Protein AF-A0A2D7VXN7-F1 (afdb_monomer)

Solvent-accessible surface area (backbone atoms only — not comparable to full-atom values): 6704 Å² total; per-residue (Å²): 134,88,80,76,79,76,83,78,73,83,82,82,77,84,77,63,46,67,59,42,15,57,41,22,28,75,64,52,50,67,58,58,49,12,57,76,71,72,46,56,47,70,56,46,59,59,46,50,72,39,67,70,44,34,52,27,32,56,49,12,38,52,53,28,50,52,50,50,52,52,51,46,53,54,21,75,74,72,76,67,53,73,71,48,52,55,50,34,36,76,71,66,69,49,78,87,84,85,85,82,88,80,85,80,81,82,78,90,127

Secondary structure (DSSP, 8-state):
---PPP-PPPP-PPP-HHHHHHHHHTT--HHHHHHHTTS-HHHHHHHTTSHHHHHHHHHHHHHHHHHHHHHHHHHHHHT--HHHHHHHHHHH---PPPP----------

Radius of gyration: 24.34 Å; Cα contacts (8 Å, |Δi|>4): 79; chains: 1; bounding box: 52×49×86 Å

Sequence (109 aa):
MDKKPAKKGRPIKKIDVEQVRALARLGCTYDEIADVLGMARSTFGNKLKQKEVREAYERGLSEGDVSIRRAQYDAAVNGKTAMLIWLGKNRLNQTDRVETKTENEITDT

pLDDT: mean 88.19, std 11.33, range [57.19, 98.62]

Mean predicted aligned error: 8.63 Å

Foldseek 3Di:
DDDDDDDDDDDLDDFDLLLLLQCLLVVDDLCRSCVVRVHHSVSSVVVCVDPSNVCSNVNSLVNNLVVLVVVCVVCVVVPDHDVSVVCCCPSVVDDDDDDDDDDDDPPDD

Nearest PDB structures (foldseek):
  2ao9-assembly1_I  TM=3.177E-01  e=4.886E-02  Bacillus cereus ATCC 14579
  1je8-assembly2_E  TM=6.027E-01  e=1.468E+00  Escherichia coli
  6jqs-assembly1_A  TM=5.343E-01  e=4.076E+00  Paenisporosarcina sp. TG-14
  6ide-assembly1_A  TM=4.842E-01  e=2.900E+00  Vibrio cholerae

Structure (mmCIF, N/CA/C/O backbone):
data_AF-A0A2D7VXN7-F1
#
_entry.id   AF-A0A2D7VXN7-F1
#
loop_
_atom_site.group_PDB
_atom_site.id
_atom_site.type_symbol
_atom_site.label_atom_id
_atom_site.label_alt_id
_atom_site.label_comp_id
_atom_site.label_asym_id
_atom_site.label_entity_id
_atom_site.label_seq_id
_atom_site.pdbx_PDB_ins_code
_atom_site.Cartn_x
_atom_site.Cartn_y
_atom_site.Cartn_z
_atom_site.occupancy
_atom_site.B_iso_or_equiv
_atom_site.auth_seq_id
_atom_site.auth_comp_id
_atom_site.auth_asym_id
_atom_site.auth_atom_id
_atom_site.pdbx_PDB_model_num
ATOM 1 N N . MET A 1 1 ? -32.069 8.885 42.867 1.00 57.19 1 MET A N 1
ATOM 2 C CA . MET A 1 1 ? -32.179 8.606 41.419 1.00 57.19 1 MET A CA 1
ATOM 3 C C . MET A 1 1 ? -31.055 7.659 41.041 1.00 57.19 1 MET A C 1
ATOM 5 O O . MET A 1 1 ? -29.918 8.100 40.908 1.00 57.19 1 MET A O 1
ATOM 9 N N . ASP A 1 2 ? -31.354 6.370 40.927 1.00 64.50 2 ASP A N 1
ATOM 10 C CA . ASP A 1 2 ? -30.370 5.358 40.542 1.00 64.50 2 ASP A CA 1
ATOM 11 C C . ASP A 1 2 ? -30.046 5.477 39.049 1.00 64.50 2 ASP A C 1
ATOM 13 O O . ASP A 1 2 ? -30.906 5.303 38.181 1.00 64.50 2 ASP A O 1
ATOM 17 N N . LYS A 1 3 ? -28.796 5.828 38.727 1.00 63.44 3 LYS A N 1
ATOM 18 C CA . LYS A 1 3 ? -28.317 5.887 37.342 1.00 63.44 3 LYS A CA 1
ATOM 19 C C . LYS A 1 3 ? -28.180 4.466 36.797 1.00 63.44 3 LYS A C 1
ATOM 21 O O . LYS A 1 3 ? -27.299 3.714 37.203 1.00 63.44 3 LYS A O 1
ATOM 26 N N . LYS A 1 4 ? -29.035 4.122 35.834 1.00 63.50 4 LYS A N 1
ATOM 27 C CA . LYS A 1 4 ? -28.965 2.870 35.069 1.00 63.50 4 LYS A CA 1
ATOM 28 C C . LYS A 1 4 ? -27.602 2.775 34.354 1.00 63.50 4 LYS A C 1
ATOM 30 O O . LYS A 1 4 ? -27.220 3.741 33.688 1.00 63.50 4 LYS A O 1
ATOM 35 N N . PRO A 1 5 ? -26.860 1.658 34.465 1.00 61.34 5 PRO A N 1
ATOM 36 C CA . PRO A 1 5 ? -25.537 1.549 33.862 1.00 61.34 5 PRO A CA 1
ATOM 37 C C . PRO A 1 5 ? -25.636 1.621 32.334 1.00 61.34 5 PRO A C 1
ATOM 39 O O . PRO A 1 5 ? -26.504 0.995 31.719 1.00 61.34 5 PRO A O 1
ATOM 42 N N . ALA A 1 6 ? -24.751 2.406 31.717 1.00 70.94 6 ALA A N 1
ATOM 43 C CA . ALA A 1 6 ? -24.696 2.562 30.269 1.00 70.94 6 ALA A CA 1
ATOM 44 C C . ALA A 1 6 ? -24.441 1.206 29.585 1.00 70.94 6 ALA A C 1
ATOM 46 O O . ALA A 1 6 ? -23.579 0.436 30.017 1.00 70.94 6 ALA A O 1
ATOM 47 N N . LYS A 1 7 ? -25.174 0.915 28.499 1.00 67.38 7 LYS A N 1
ATOM 48 C CA . LYS A 1 7 ? -24.939 -0.273 27.661 1.00 67.38 7 LYS A CA 1
ATOM 49 C C . LYS A 1 7 ? -23.489 -0.254 27.166 1.00 67.38 7 LYS A C 1
ATOM 51 O O . LYS A 1 7 ? -23.114 0.607 26.374 1.00 67.38 7 LYS A O 1
ATOM 56 N N . LYS A 1 8 ? -22.679 -1.207 27.633 1.00 65.88 8 LYS A N 1
ATOM 57 C CA . LYS A 1 8 ? -21.293 -1.399 27.189 1.00 65.88 8 LYS A CA 1
ATOM 58 C C . LYS A 1 8 ? -21.304 -1.703 25.682 1.00 65.88 8 LYS A C 1
ATOM 60 O O . LYS A 1 8 ? -22.048 -2.579 25.244 1.00 65.88 8 LYS A O 1
ATOM 65 N N . GLY A 1 9 ? -20.538 -0.945 24.894 1.00 68.75 9 GLY A N 1
ATOM 66 C CA . GLY A 1 9 ? -20.465 -1.108 23.437 1.00 68.75 9 GLY A CA 1
ATOM 67 C C . GLY A 1 9 ? -19.959 -2.492 23.006 1.00 68.75 9 GLY A C 1
ATOM 68 O O . GLY A 1 9 ? -19.430 -3.253 23.820 1.00 68.75 9 GLY A O 1
ATOM 69 N N . ARG A 1 10 ? -20.114 -2.818 21.712 1.00 68.50 10 ARG A N 1
ATOM 70 C CA . ARG A 1 10 ? -19.632 -4.083 21.126 1.00 68.50 10 ARG A CA 1
ATOM 71 C C . ARG A 1 10 ? -18.134 -4.269 21.430 1.00 68.50 10 ARG A C 1
ATOM 73 O O . ARG A 1 10 ? -17.379 -3.314 21.242 1.00 68.50 10 ARG A O 1
ATOM 80 N N . PRO A 1 11 ? -17.688 -5.465 21.857 1.00 69.25 11 PRO A N 1
ATOM 81 C CA . PRO A 1 11 ? -16.279 -5.723 22.132 1.00 69.25 11 PRO A CA 1
ATOM 82 C C . PRO A 1 11 ? -15.390 -5.366 20.937 1.00 69.25 11 PRO A C 1
ATOM 84 O O . PRO A 1 11 ? -15.691 -5.719 19.794 1.00 69.25 11 PRO A O 1
ATOM 87 N N . ILE A 1 12 ? -14.285 -4.670 21.205 1.00 71.00 12 ILE A N 1
ATOM 88 C CA . ILE A 1 12 ? -13.297 -4.312 20.187 1.00 71.00 12 ILE A CA 1
ATOM 89 C C . ILE A 1 12 ? -12.588 -5.599 19.746 1.00 71.00 12 ILE A C 1
ATOM 91 O O . ILE A 1 12 ? -11.834 -6.187 20.518 1.00 71.00 12 ILE A O 1
ATOM 95 N N . LYS A 1 13 ? -12.803 -6.031 18.496 1.00 76.44 13 LYS A N 1
ATOM 96 C CA . LYS A 1 13 ? -12.096 -7.185 17.915 1.00 76.44 13 LYS A CA 1
ATOM 97 C C . LYS A 1 13 ? -10.591 -6.882 17.863 1.00 76.44 13 LYS A C 1
ATOM 99 O O . LYS A 1 13 ? -10.195 -5.793 17.422 1.00 76.44 13 LYS A O 1
ATOM 104 N N . LYS A 1 14 ? -9.759 -7.815 18.337 1.00 84.62 14 LYS A N 1
ATOM 105 C CA . LYS A 1 14 ? -8.303 -7.756 18.143 1.00 84.62 14 LYS A CA 1
ATOM 106 C C . LYS A 1 14 ? -8.019 -7.965 16.654 1.00 84.62 14 LYS A C 1
ATOM 108 O O . LYS A 1 14 ? -8.662 -8.804 16.028 1.00 84.62 14 LYS A O 1
ATOM 113 N N . ILE A 1 15 ? -7.138 -7.147 16.090 1.00 92.56 15 ILE A N 1
ATOM 114 C CA . ILE A 1 15 ? -6.743 -7.236 14.683 1.00 92.56 15 ILE A CA 1
ATOM 115 C C . ILE A 1 15 ? -5.457 -8.053 14.584 1.00 92.56 15 ILE A C 1
ATOM 117 O O . ILE A 1 15 ? -4.590 -7.932 15.449 1.00 92.56 15 ILE A O 1
ATOM 121 N N . ASP A 1 16 ? -5.365 -8.903 13.566 1.00 94.75 16 ASP A N 1
ATOM 122 C CA . ASP A 1 16 ? -4.140 -9.632 13.260 1.00 94.75 16 ASP A CA 1
ATOM 123 C C . ASP A 1 16 ? -3.201 -8.721 12.461 1.00 94.75 16 ASP A C 1
ATOM 125 O O . ASP A 1 16 ? -3.440 -8.402 11.296 1.00 94.75 16 ASP A O 1
ATOM 129 N N . VAL A 1 17 ? -2.152 -8.257 13.133 1.00 97.06 17 VAL A N 1
ATOM 130 C CA . VAL A 1 17 ? -1.179 -7.299 12.601 1.00 97.06 17 VAL A CA 1
ATOM 131 C C . VAL A 1 17 ? -0.301 -7.934 11.515 1.00 97.06 17 VAL A C 1
ATOM 133 O O . VAL A 1 17 ? 0.021 -7.277 10.525 1.00 97.06 17 VAL A O 1
ATOM 136 N N . GLU A 1 18 ? 0.032 -9.220 11.640 1.00 97.62 18 GLU A N 1
ATOM 137 C CA . GLU A 1 18 ? 0.828 -9.917 10.624 1.00 97.62 18 GLU A CA 1
ATOM 138 C C . GLU A 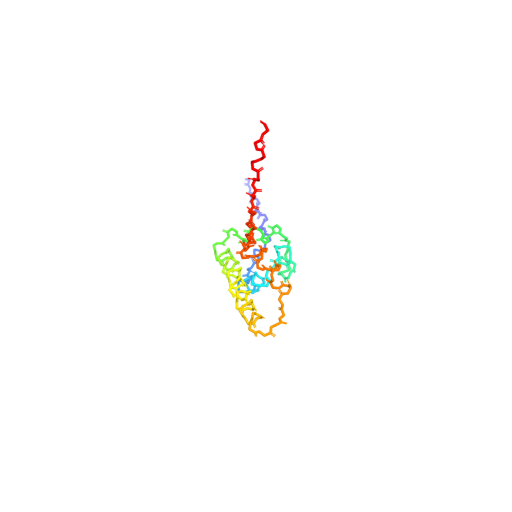1 18 ? -0.001 -10.180 9.368 1.00 97.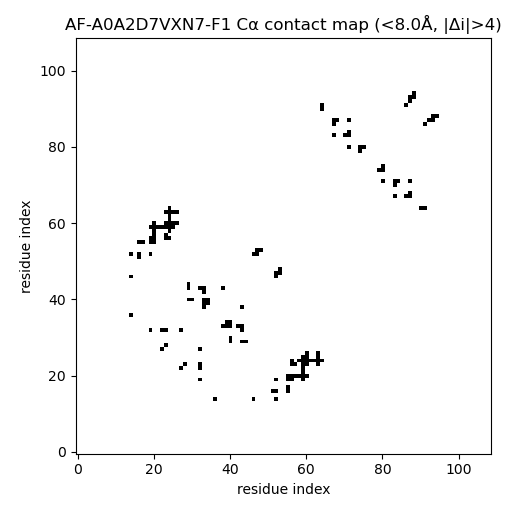62 18 GLU A C 1
ATOM 140 O O . GLU A 1 18 ? 0.502 -10.025 8.253 1.00 97.62 18 GLU A O 1
ATOM 145 N N . GLN A 1 19 ? -1.296 -10.472 9.521 1.00 97.69 19 GLN A N 1
ATOM 146 C CA . GLN A 1 19 ? -2.200 -10.575 8.378 1.00 97.69 19 GLN A CA 1
ATOM 147 C C . GLN A 1 19 ? -2.331 -9.235 7.636 1.00 97.69 19 GLN A C 1
ATOM 149 O O . GLN A 1 19 ? -2.283 -9.213 6.406 1.00 97.69 19 GLN A O 1
ATOM 154 N N . VAL A 1 20 ? -2.414 -8.109 8.358 1.00 98.31 20 VAL A N 1
ATOM 155 C CA . VAL A 1 20 ? -2.406 -6.763 7.749 1.00 98.31 20 VAL A CA 1
ATOM 156 C C . VAL A 1 20 ? -1.134 -6.536 6.934 1.00 98.31 20 VAL A C 1
ATOM 158 O O . VAL A 1 20 ? -1.217 -6.124 5.777 1.00 98.31 20 VAL A O 1
ATOM 161 N N . ARG A 1 21 ? 0.040 -6.839 7.500 1.00 98.62 21 ARG A N 1
ATOM 162 C CA . ARG A 1 21 ? 1.327 -6.703 6.803 1.00 98.62 21 ARG A CA 1
ATOM 163 C C . ARG A 1 21 ? 1.400 -7.575 5.553 1.00 98.62 21 ARG A C 1
ATOM 165 O O . ARG A 1 21 ? 1.828 -7.101 4.501 1.00 98.62 21 ARG A O 1
ATOM 172 N N . ALA A 1 22 ? 0.968 -8.832 5.648 1.00 98.50 22 ALA A N 1
ATOM 173 C CA . ALA A 1 22 ? 0.974 -9.767 4.528 1.00 98.50 22 ALA A CA 1
ATOM 174 C C . ALA A 1 22 ? 0.094 -9.283 3.365 1.00 98.50 22 ALA A C 1
ATOM 176 O O . ALA A 1 22 ? 0.521 -9.355 2.214 1.00 98.50 22 ALA A O 1
ATOM 177 N N . LEU A 1 23 ? -1.094 -8.749 3.659 1.00 98.44 23 LEU A N 1
ATOM 178 C CA . LEU A 1 23 ? -2.003 -8.199 2.649 1.00 98.44 23 LEU A CA 1
ATOM 179 C C . LEU A 1 23 ? -1.480 -6.879 2.064 1.00 98.44 23 LEU A C 1
ATOM 181 O O . LEU A 1 23 ? -1.499 -6.690 0.849 1.00 98.44 23 LEU A O 1
ATOM 185 N N . ALA A 1 24 ? -0.925 -5.997 2.897 1.00 98.31 24 ALA A N 1
ATOM 186 C CA . ALA A 1 24 ? -0.292 -4.763 2.433 1.00 98.31 24 ALA A CA 1
ATOM 187 C C . ALA A 1 24 ? 0.892 -5.045 1.493 1.00 98.31 24 ALA A C 1
ATOM 189 O O . ALA A 1 24 ? 1.057 -4.379 0.472 1.00 98.31 24 ALA A O 1
ATOM 190 N N . ARG A 1 25 ? 1.676 -6.096 1.767 1.00 98.31 25 ARG A N 1
ATOM 191 C CA . ARG A 1 25 ? 2.758 -6.555 0.881 1.00 98.31 25 ARG A CA 1
ATOM 192 C C . ARG A 1 25 ? 2.270 -6.902 -0.521 1.00 98.31 25 ARG A C 1
ATOM 194 O O . ARG A 1 25 ? 2.956 -6.593 -1.495 1.00 98.31 25 ARG A O 1
ATOM 201 N N . LEU A 1 26 ? 1.078 -7.483 -0.632 1.00 97.00 26 LEU A N 1
ATOM 202 C CA . LEU A 1 26 ? 0.445 -7.792 -1.917 1.00 97.00 26 LEU A CA 1
ATOM 203 C C . LEU A 1 26 ? -0.069 -6.543 -2.650 1.00 97.00 26 LEU A C 1
ATOM 205 O O . LEU A 1 26 ? -0.406 -6.629 -3.825 1.00 97.00 26 LEU A O 1
ATOM 209 N N . GLY A 1 27 ? -0.080 -5.379 -1.995 1.00 95.94 27 GLY A N 1
ATOM 210 C CA . GLY A 1 27 ? -0.649 -4.150 -2.540 1.00 95.94 27 GLY A CA 1
ATOM 211 C C . GLY A 1 27 ? -2.170 -4.086 -2.425 1.00 95.94 27 GLY A C 1
ATOM 212 O O . GLY A 1 27 ? -2.781 -3.313 -3.157 1.00 95.94 27 GLY A O 1
ATOM 213 N N . CYS A 1 28 ? -2.777 -4.880 -1.534 1.00 97.88 28 CYS A N 1
ATOM 214 C CA . CYS A 1 28 ? -4.212 -4.811 -1.283 1.00 97.88 28 CYS A CA 1
ATOM 215 C C . CYS A 1 28 ? -4.613 -3.431 -0.745 1.00 97.88 28 CYS A C 1
ATOM 217 O O . CYS A 1 28 ? -3.948 -2.844 0.113 1.00 97.88 28 CYS A O 1
ATOM 219 N N . THR A 1 29 ? -5.746 -2.945 -1.227 1.00 96.19 29 THR A N 1
ATOM 220 C CA . THR A 1 29 ? -6.418 -1.735 -0.765 1.00 96.19 29 THR A CA 1
ATOM 221 C C . THR A 1 29 ? -6.997 -1.917 0.638 1.00 96.19 29 THR A C 1
ATOM 223 O O . THR A 1 29 ? -7.159 -3.027 1.147 1.00 96.19 29 THR A O 1
ATOM 226 N N . TYR A 1 30 ? -7.367 -0.809 1.281 1.00 96.75 30 TYR A N 1
ATOM 227 C CA . TYR A 1 30 ? -8.041 -0.853 2.583 1.00 96.75 30 TYR A CA 1
ATOM 228 C C . TYR A 1 30 ? -9.367 -1.612 2.555 1.00 96.75 30 TYR A C 1
ATOM 230 O O . TYR A 1 30 ? -9.730 -2.208 3.566 1.00 96.75 30 TYR A O 1
ATOM 238 N N . ASP A 1 31 ? -10.076 -1.570 1.429 1.00 97.44 31 ASP A N 1
ATOM 239 C CA . ASP A 1 31 ? -11.336 -2.281 1.237 1.00 97.44 31 ASP A CA 1
ATOM 240 C C . ASP A 1 31 ? -11.095 -3.793 1.201 1.00 97.44 31 ASP A C 1
ATOM 242 O O . ASP A 1 31 ? -11.640 -4.518 2.029 1.00 97.44 31 ASP A O 1
ATOM 246 N N . GLU A 1 32 ? -10.152 -4.251 0.375 1.00 98.06 32 GLU A N 1
ATOM 247 C CA . GLU A 1 32 ? -9.769 -5.667 0.304 1.00 98.06 32 GLU A CA 1
ATOM 248 C C . GLU A 1 32 ? -9.236 -6.193 1.643 1.0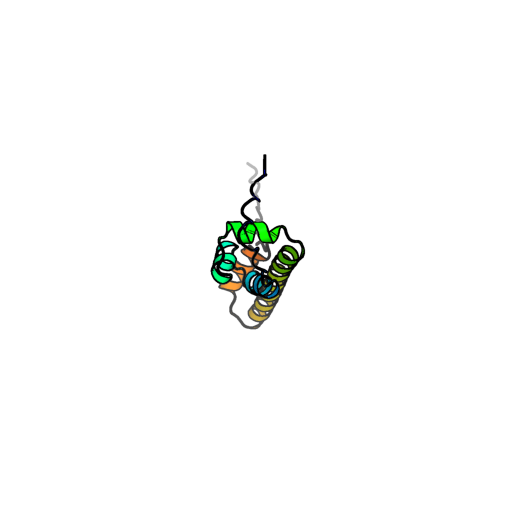0 98.06 32 GLU A C 1
ATOM 250 O O . GLU A 1 32 ? -9.593 -7.289 2.075 1.00 98.06 32 GLU A O 1
ATOM 255 N N . ILE A 1 33 ? -8.408 -5.409 2.344 1.00 97.81 33 ILE A N 1
ATOM 256 C CA . ILE A 1 33 ? -7.906 -5.797 3.668 1.00 97.81 33 ILE A CA 1
ATOM 257 C C . ILE A 1 33 ? -9.063 -5.924 4.666 1.00 97.81 33 ILE A C 1
ATOM 259 O O . ILE A 1 33 ? -9.112 -6.884 5.435 1.00 97.81 33 ILE A O 1
ATOM 263 N N . ALA A 1 34 ? -9.998 -4.975 4.673 1.00 95.94 34 ALA A N 1
ATOM 264 C CA . ALA A 1 34 ? -11.136 -5.005 5.583 1.00 95.94 34 ALA A CA 1
ATOM 265 C C . ALA A 1 34 ? -12.049 -6.214 5.317 1.00 95.94 34 ALA A C 1
ATOM 267 O O . ALA A 1 34 ? -12.434 -6.898 6.273 1.00 95.94 34 ALA A O 1
ATO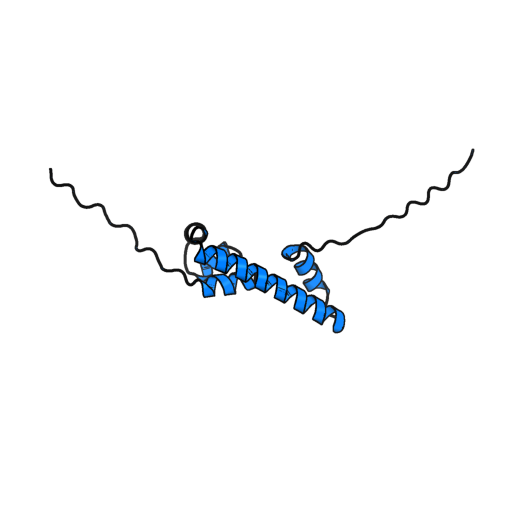M 268 N N . ASP A 1 35 ? -12.311 -6.516 4.044 1.00 97.00 35 ASP A N 1
ATOM 269 C CA . ASP A 1 35 ? -13.104 -7.670 3.616 1.00 97.00 35 ASP A CA 1
ATOM 270 C C . ASP A 1 35 ? -12.455 -8.987 4.057 1.00 97.00 35 ASP A C 1
ATOM 272 O O . ASP A 1 35 ? -13.113 -9.817 4.691 1.00 97.00 35 ASP A O 1
ATOM 276 N N . VAL A 1 36 ? -11.143 -9.149 3.839 1.00 96.88 36 VAL A N 1
ATOM 277 C CA . VAL A 1 36 ? -10.396 -10.344 4.277 1.00 96.88 36 VAL A CA 1
ATOM 27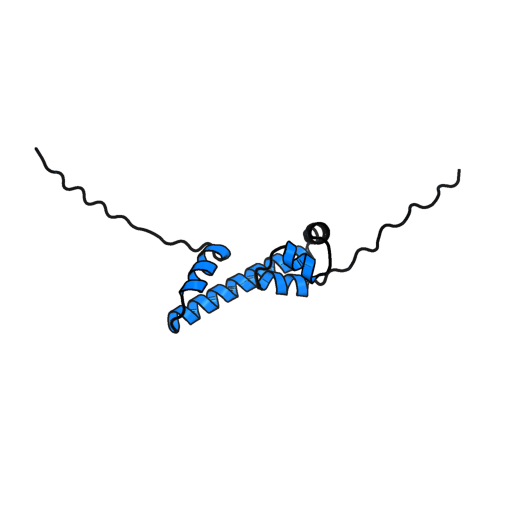8 C C . VAL A 1 36 ? -10.407 -10.495 5.803 1.00 96.88 36 VAL A C 1
ATOM 280 O O . VAL A 1 36 ? -10.520 -11.607 6.320 1.00 96.88 36 VAL A O 1
ATOM 283 N N . LEU A 1 37 ? -10.331 -9.391 6.552 1.00 94.19 37 LEU A N 1
ATOM 284 C CA . LEU A 1 37 ? -10.377 -9.404 8.020 1.00 94.19 37 LEU A CA 1
ATOM 285 C C . LEU A 1 37 ? -11.807 -9.533 8.592 1.00 94.19 37 LEU A C 1
ATOM 287 O O . LEU A 1 37 ? -11.994 -9.612 9.821 1.00 94.19 37 LEU A O 1
ATOM 291 N N . GLY A 1 38 ? -12.822 -9.553 7.723 1.00 93.50 38 GLY A N 1
ATOM 292 C CA . GLY A 1 38 ? -14.231 -9.659 8.085 1.00 93.50 38 GLY A CA 1
ATOM 293 C C . GLY A 1 38 ? -14.708 -8.472 8.921 1.00 93.50 38 GLY A C 1
ATOM 294 O O . GLY A 1 38 ? -15.348 -8.657 9.964 1.00 93.50 38 GLY A O 1
ATOM 295 N N . MET A 1 39 ? -14.338 -7.253 8.526 1.00 93.38 39 MET A N 1
ATOM 296 C CA . MET A 1 39 ? -14.774 -6.019 9.177 1.00 93.38 39 MET A CA 1
ATOM 297 C C . MET A 1 39 ? -15.096 -4.932 8.155 1.00 93.38 39 MET A C 1
ATOM 299 O O . MET A 1 39 ? -14.589 -4.933 7.047 1.00 93.38 39 MET A O 1
ATOM 303 N N . ALA A 1 40 ? -15.915 -3.955 8.543 1.00 94.19 40 ALA A N 1
ATOM 304 C CA . ALA A 1 40 ? -16.180 -2.816 7.672 1.00 94.19 40 ALA A CA 1
ATOM 305 C C . ALA A 1 40 ? -14.906 -1.981 7.452 1.00 94.19 40 ALA A C 1
ATOM 307 O O . ALA A 1 40 ? -14.137 -1.760 8.395 1.00 94.19 40 ALA A O 1
ATOM 308 N N . ARG A 1 41 ? -14.751 -1.407 6.254 1.00 95.69 41 ARG A N 1
ATOM 309 C CA . ARG A 1 41 ? -13.663 -0.478 5.899 1.00 95.69 41 ARG A CA 1
ATOM 310 C C . ARG A 1 41 ? -13.440 0.625 6.937 1.00 95.69 41 ARG A C 1
ATOM 312 O O . ARG A 1 41 ? -12.310 0.918 7.316 1.00 95.69 41 ARG A O 1
ATOM 319 N N . SER A 1 42 ? -14.519 1.211 7.461 1.00 95.44 42 SER A N 1
ATOM 320 C CA . SER A 1 42 ? -14.455 2.246 8.506 1.00 95.44 42 SER A CA 1
ATOM 321 C C . SER A 1 42 ? -13.860 1.731 9.821 1.00 95.44 42 SER A C 1
ATOM 323 O O . SER A 1 42 ? -13.177 2.467 10.533 1.00 95.44 42 SER A O 1
ATOM 325 N N . THR A 1 43 ? -14.074 0.453 10.141 1.00 94.06 43 THR A N 1
ATOM 326 C CA . THR A 1 43 ? -13.474 -0.195 11.311 1.00 94.06 43 THR A CA 1
ATOM 327 C C . THR A 1 43 ? -11.979 -0.383 11.098 1.00 94.06 43 THR A C 1
ATOM 329 O O . THR A 1 43 ? -11.205 -0.011 11.979 1.00 94.06 43 THR A O 1
ATOM 332 N N . PHE A 1 44 ? -11.562 -0.870 9.926 1.00 96.00 44 PHE A N 1
ATOM 333 C CA . PHE A 1 44 ? -10.144 -0.989 9.587 1.00 96.00 44 PHE A CA 1
ATOM 334 C C . PHE A 1 44 ? -9.437 0.379 9.575 1.00 96.00 44 PHE A C 1
ATOM 336 O O . PHE A 1 44 ? -8.399 0.543 10.213 1.00 96.00 44 PHE A O 1
ATOM 343 N N . GLY A 1 45 ? -10.056 1.407 8.988 1.00 95.81 45 GLY A N 1
ATOM 344 C CA . GLY A 1 45 ? -9.542 2.782 9.021 1.00 95.81 45 GLY A CA 1
ATOM 345 C C . GLY A 1 45 ? -9.363 3.336 10.441 1.00 95.81 45 GLY A C 1
ATOM 346 O O . GLY A 1 45 ? -8.389 4.027 10.728 1.00 95.81 45 GLY A O 1
ATOM 347 N N . ASN A 1 46 ? -10.252 2.988 11.377 1.00 94.75 46 ASN A N 1
ATOM 348 C CA . ASN A 1 46 ? -10.057 3.329 12.789 1.00 94.75 46 ASN A CA 1
ATOM 349 C C . ASN A 1 46 ? -8.918 2.532 13.440 1.00 94.75 46 ASN A C 1
ATOM 351 O O . ASN A 1 46 ? -8.215 3.075 14.292 1.00 94.75 46 ASN A O 1
ATOM 355 N N . LYS A 1 47 ? -8.708 1.272 13.044 1.00 94.62 47 LYS A N 1
ATOM 356 C CA . LYS A 1 47 ? -7.589 0.446 13.522 1.00 94.62 47 LYS A CA 1
ATOM 357 C C . LYS A 1 47 ? -6.237 0.956 13.041 1.00 94.62 47 LYS A C 1
ATOM 359 O O . LYS A 1 47 ? -5.300 0.920 13.826 1.00 94.62 47 LYS A O 1
ATOM 364 N N . LEU A 1 48 ? -6.149 1.527 11.842 1.00 95.69 48 LEU A N 1
ATOM 365 C CA . LEU A 1 48 ? -4.930 2.171 11.331 1.00 95.69 48 LEU A CA 1
ATOM 366 C C . LEU A 1 48 ? -4.450 3.364 12.178 1.00 95.69 48 LEU A C 1
ATOM 368 O O . LEU A 1 48 ? -3.312 3.794 12.039 1.00 95.69 48 LEU A O 1
ATOM 372 N N . LYS A 1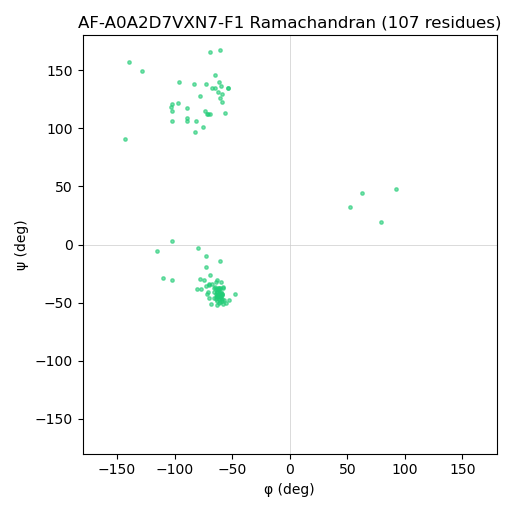 49 ? -5.267 3.898 13.095 1.00 95.62 49 LYS A N 1
ATOM 373 C CA . LYS A 1 49 ? -4.809 4.902 14.075 1.00 95.62 49 LYS A CA 1
ATOM 374 C C . LYS A 1 49 ? -3.914 4.290 15.160 1.00 95.62 49 LYS A C 1
ATOM 376 O O . LYS A 1 49 ? -3.197 5.011 15.847 1.00 95.62 49 LYS A O 1
ATOM 381 N N . GLN A 1 50 ? -3.969 2.971 15.339 1.00 95.69 50 GLN A N 1
ATOM 382 C CA . GLN A 1 50 ? -3.118 2.238 16.268 1.00 95.69 50 GLN A CA 1
ATOM 383 C C . GLN A 1 50 ? -1.732 2.079 15.645 1.00 95.69 50 GLN A C 1
ATOM 385 O O . GLN A 1 50 ? -1.605 1.600 14.518 1.00 95.69 50 GLN A O 1
ATOM 390 N N . LYS A 1 51 ? -0.694 2.476 16.391 1.00 97.19 51 LYS A N 1
ATOM 391 C CA . LYS A 1 51 ? 0.695 2.508 15.912 1.00 97.19 51 LYS A CA 1
ATOM 392 C C . LYS A 1 51 ? 1.137 1.164 15.325 1.00 97.19 51 LYS A C 1
ATOM 394 O O . LYS A 1 51 ? 1.626 1.143 14.206 1.00 97.19 51 LYS A O 1
ATOM 399 N N . GLU A 1 52 ? 0.877 0.068 16.032 1.00 97.19 52 GLU A N 1
ATOM 400 C CA . GLU A 1 52 ? 1.250 -1.289 15.608 1.00 97.19 52 GLU A CA 1
ATOM 401 C C . GLU A 1 52 ? 0.628 -1.699 14.261 1.00 97.19 52 GLU A C 1
ATOM 403 O O . GLU A 1 52 ? 1.304 -2.264 13.407 1.00 97.19 52 GLU A O 1
ATOM 408 N N . VAL A 1 53 ? -0.644 -1.357 14.032 1.00 97.19 53 VAL A N 1
ATOM 409 C CA . VAL A 1 53 ? -1.364 -1.693 12.795 1.00 97.19 53 VAL A CA 1
ATOM 410 C C . VAL A 1 53 ? -0.840 -0.855 11.635 1.00 97.19 53 VAL A C 1
ATOM 412 O O . VAL A 1 53 ? -0.633 -1.369 10.537 1.00 97.19 53 VAL A O 1
ATOM 415 N N . ARG A 1 54 ? -0.614 0.439 11.884 1.00 97.88 54 ARG A N 1
ATOM 416 C CA . ARG A 1 54 ? -0.069 1.364 10.891 1.00 97.88 54 ARG A CA 1
ATOM 417 C C . ARG A 1 54 ? 1.336 0.958 10.461 1.00 97.88 54 ARG A C 1
ATOM 419 O O . ARG A 1 54 ? 1.591 0.857 9.269 1.00 97.88 54 ARG A O 1
ATOM 426 N N . GLU A 1 55 ? 2.214 0.682 11.420 1.00 98.38 55 GLU A N 1
ATOM 427 C CA . GLU A 1 55 ? 3.591 0.262 11.148 1.00 98.38 55 GLU A CA 1
ATOM 428 C C . GLU A 1 55 ? 3.632 -1.060 10.381 1.00 98.38 55 GLU A C 1
ATOM 430 O O . GLU A 1 55 ? 4.425 -1.208 9.457 1.00 98.38 55 GLU A O 1
ATOM 435 N N . ALA A 1 56 ? 2.748 -2.005 10.701 1.00 98.38 56 ALA A N 1
ATOM 436 C CA . ALA A 1 56 ? 2.643 -3.254 9.959 1.00 98.38 56 ALA A CA 1
ATOM 437 C C . ALA A 1 56 ? 2.169 -3.054 8.515 1.00 98.38 56 ALA A C 1
ATOM 439 O O . ALA A 1 56 ? 2.721 -3.669 7.602 1.00 98.38 56 ALA A O 1
ATOM 440 N N . TYR A 1 57 ? 1.191 -2.172 8.297 1.00 98.44 57 TYR A N 1
ATOM 441 C CA . TYR A 1 57 ? 0.731 -1.811 6.959 1.00 98.44 57 TYR A CA 1
ATOM 442 C C . TYR A 1 57 ? 1.843 -1.129 6.142 1.00 98.44 57 TYR A C 1
ATOM 444 O O . TYR A 1 57 ? 2.176 -1.590 5.051 1.00 98.44 57 TYR A O 1
ATOM 452 N N . GLU A 1 58 ? 2.475 -0.086 6.692 1.00 98.19 58 GLU A N 1
ATOM 453 C CA . GLU A 1 58 ? 3.583 0.649 6.059 1.00 98.19 58 GLU A CA 1
ATOM 454 C C . GLU A 1 58 ? 4.768 -0.279 5.744 1.00 98.19 58 GLU A C 1
ATOM 456 O O . GLU A 1 58 ? 5.329 -0.249 4.645 1.00 98.19 58 GLU A O 1
ATOM 461 N N . ARG A 1 59 ? 5.115 -1.165 6.684 1.00 98.50 59 ARG A N 1
ATOM 462 C CA . ARG A 1 59 ? 6.160 -2.172 6.492 1.00 98.50 59 ARG A CA 1
ATOM 463 C C . ARG A 1 59 ? 5.805 -3.156 5.384 1.00 98.50 59 ARG A C 1
ATOM 465 O O . ARG A 1 59 ? 6.662 -3.461 4.560 1.00 98.50 59 ARG A O 1
ATOM 472 N N . GLY A 1 60 ? 4.562 -3.634 5.344 1.00 98.44 60 GLY A N 1
ATOM 473 C CA . GLY A 1 60 ? 4.089 -4.514 4.281 1.00 98.44 60 GLY A CA 1
ATOM 474 C C . GLY A 1 60 ? 4.219 -3.857 2.909 1.00 98.44 60 GLY A C 1
ATOM 475 O O . GLY A 1 60 ? 4.796 -4.460 2.007 1.00 98.44 60 GLY A O 1
ATOM 476 N N . LEU A 1 61 ? 3.790 -2.598 2.764 1.00 98.00 61 LEU A N 1
ATOM 477 C CA . LEU A 1 61 ? 3.962 -1.843 1.517 1.00 98.00 61 LEU A CA 1
ATOM 478 C C . LEU A 1 61 ? 5.431 -1.794 1.075 1.00 98.00 61 LEU A C 1
ATOM 480 O O . LEU A 1 61 ? 5.734 -2.173 -0.057 1.00 98.00 61 LEU A O 1
ATOM 484 N N . SER A 1 62 ? 6.337 -1.423 1.985 1.00 98.19 62 SER A N 1
ATOM 485 C CA . SER A 1 62 ? 7.781 -1.367 1.715 1.00 98.19 62 SER A CA 1
ATOM 486 C C . SER A 1 62 ? 8.348 -2.725 1.279 1.00 98.19 62 SER A C 1
ATOM 488 O O . SER A 1 62 ? 9.094 -2.822 0.305 1.00 98.19 62 SER A O 1
ATOM 490 N N . GLU A 1 63 ? 7.933 -3.814 1.929 1.00 98.38 63 GLU A N 1
ATOM 491 C CA . GLU A 1 63 ? 8.333 -5.177 1.558 1.00 98.38 63 GLU A CA 1
ATOM 492 C C . GLU A 1 63 ? 7.818 -5.585 0.171 1.00 98.38 63 GLU A C 1
ATOM 494 O O . GLU A 1 63 ? 8.521 -6.262 -0.588 1.00 98.38 63 GLU A O 1
ATOM 499 N N . GLY A 1 64 ? 6.609 -5.150 -0.186 1.00 97.31 64 GLY A N 1
ATOM 500 C CA . GLY A 1 64 ? 6.061 -5.318 -1.530 1.00 97.31 64 GLY A CA 1
ATOM 501 C C . GLY A 1 64 ? 6.892 -4.570 -2.571 1.00 97.31 64 GLY A C 1
ATOM 502 O O . GLY A 1 64 ? 7.257 -5.138 -3.599 1.00 97.31 64 GLY A O 1
ATOM 503 N N . ASP A 1 65 ? 7.280 -3.333 -2.273 1.00 97.38 65 ASP A N 1
ATOM 504 C CA . ASP A 1 65 ? 8.088 -2.501 -3.165 1.00 97.38 65 ASP A CA 1
ATOM 505 C C . ASP A 1 65 ? 9.503 -3.070 -3.370 1.00 97.38 65 ASP A C 1
ATOM 507 O O . ASP A 1 65 ? 10.049 -3.027 -4.475 1.00 97.38 65 ASP A O 1
ATOM 511 N N . VAL A 1 66 ? 10.111 -3.644 -2.328 1.00 97.88 66 VAL A N 1
ATOM 512 C CA . VAL A 1 66 ? 11.378 -4.390 -2.443 1.00 97.88 66 VAL A CA 1
ATOM 513 C C . VAL A 1 66 ? 11.203 -5.627 -3.329 1.00 97.88 66 VAL A C 1
ATOM 515 O O . VAL A 1 66 ? 12.050 -5.905 -4.179 1.00 97.88 66 VAL A O 1
ATOM 518 N N . SER A 1 67 ? 10.086 -6.343 -3.184 1.00 95.88 67 SER A N 1
ATOM 519 C CA . SER A 1 67 ? 9.787 -7.530 -3.996 1.00 95.88 67 SER A CA 1
ATOM 520 C C . SER A 1 67 ? 9.619 -7.183 -5.480 1.00 95.88 67 SER A C 1
ATOM 522 O O . SER A 1 67 ? 10.122 -7.908 -6.338 1.00 95.88 67 SER A O 1
ATOM 524 N N . ILE A 1 68 ? 8.990 -6.044 -5.795 1.00 94.69 68 ILE A N 1
ATOM 525 C CA . ILE A 1 68 ? 8.869 -5.543 -7.174 1.00 94.69 68 ILE A CA 1
ATOM 526 C C . ILE A 1 68 ? 10.249 -5.219 -7.752 1.00 94.69 68 ILE A C 1
ATOM 528 O O . ILE A 1 68 ? 10.536 -5.633 -8.871 1.00 94.69 68 ILE A O 1
ATOM 532 N N . ARG A 1 69 ? 11.129 -4.543 -6.997 1.00 95.12 69 ARG A N 1
ATOM 533 C CA . ARG A 1 69 ? 12.503 -4.246 -7.453 1.00 95.12 69 ARG A CA 1
ATOM 534 C C . ARG A 1 69 ? 13.285 -5.512 -7.786 1.00 95.12 69 ARG A C 1
ATOM 536 O O . ARG A 1 69 ? 13.959 -5.563 -8.811 1.00 95.12 69 ARG A O 1
ATOM 543 N N . ARG A 1 70 ? 13.164 -6.544 -6.948 1.00 94.12 70 ARG A N 1
ATOM 544 C CA . ARG A 1 70 ? 13.779 -7.849 -7.211 1.00 94.12 70 ARG A CA 1
ATOM 545 C C . ARG A 1 70 ? 13.253 -8.458 -8.511 1.00 94.12 70 ARG A C 1
ATOM 547 O O . ARG A 1 70 ? 14.044 -8.833 -9.364 1.00 94.12 70 ARG A O 1
ATOM 554 N N . ALA A 1 71 ? 11.933 -8.485 -8.691 1.00 92.12 71 ALA A N 1
ATOM 555 C CA . ALA A 1 71 ? 11.326 -9.018 -9.906 1.00 92.12 71 ALA A CA 1
ATOM 556 C C . ALA A 1 71 ? 11.729 -8.226 -11.164 1.00 92.12 71 ALA A C 1
ATOM 558 O O . ALA A 1 71 ? 11.983 -8.825 -12.205 1.00 92.12 71 ALA A O 1
ATOM 559 N N . GLN A 1 72 ? 11.831 -6.893 -11.072 1.00 91.75 72 GLN A N 1
ATOM 560 C CA . GLN A 1 72 ? 12.344 -6.041 -12.151 1.00 91.75 72 GLN A CA 1
ATOM 561 C C . GLN A 1 72 ? 13.782 -6.409 -12.536 1.00 91.75 72 GLN A C 1
ATOM 563 O O . GLN A 1 72 ? 14.068 -6.539 -13.724 1.00 91.75 72 GLN A O 1
ATOM 568 N N . TYR A 1 73 ? 14.665 -6.617 -11.552 1.00 90.81 73 TYR A N 1
ATOM 569 C CA . TYR A 1 73 ? 16.044 -7.050 -11.791 1.00 90.81 73 TYR A CA 1
ATOM 570 C C . TYR A 1 73 ? 16.092 -8.422 -12.473 1.00 90.81 73 TYR A C 1
ATOM 572 O O . TYR A 1 73 ? 16.706 -8.573 -13.528 1.00 90.81 73 TYR A O 1
ATOM 580 N N . ASP A 1 74 ? 15.363 -9.400 -11.933 1.00 90.31 74 ASP A N 1
ATOM 581 C CA . ASP A 1 74 ? 15.322 -10.759 -12.480 1.00 90.31 74 ASP A CA 1
ATOM 582 C C . ASP A 1 74 ? 14.768 -10.778 -13.917 1.00 90.31 74 ASP A C 1
ATOM 584 O O . ASP A 1 74 ? 15.246 -11.528 -14.771 1.00 90.31 74 ASP A O 1
ATOM 588 N N . ALA A 1 75 ? 13.779 -9.934 -14.222 1.00 88.62 75 ALA A N 1
ATOM 589 C CA . ALA A 1 75 ? 13.216 -9.815 -15.563 1.00 88.62 75 ALA A CA 1
ATOM 590 C C . ALA A 1 75 ? 14.118 -9.073 -16.552 1.00 88.62 75 ALA A C 1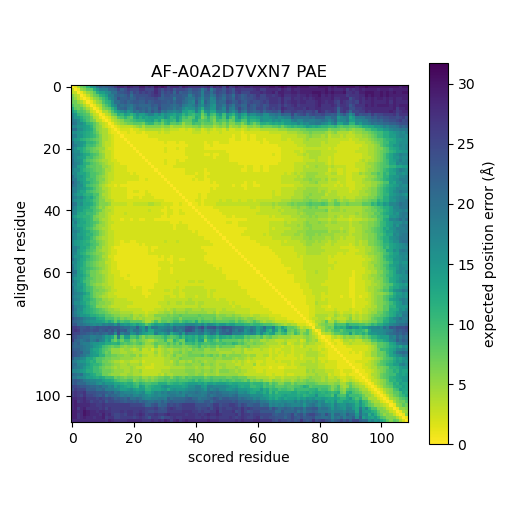
ATOM 592 O O . ALA A 1 75 ? 14.077 -9.399 -17.738 1.00 88.62 75 ALA A O 1
ATOM 593 N N . ALA A 1 76 ? 14.927 -8.114 -16.092 1.00 84.38 76 ALA A N 1
ATOM 594 C CA . ALA A 1 76 ? 15.947 -7.475 -16.921 1.00 84.38 76 ALA A CA 1
ATOM 595 C C . ALA A 1 76 ? 17.008 -8.488 -17.382 1.00 84.38 76 ALA A C 1
ATOM 597 O O . ALA A 1 76 ? 17.527 -8.369 -18.487 1.00 84.38 76 ALA A O 1
ATOM 598 N N . VAL A 1 77 ? 17.273 -9.513 -16.565 1.00 83.69 77 VAL A N 1
ATOM 599 C CA . VAL A 1 77 ? 18.184 -10.614 -16.904 1.00 83.69 77 VAL A CA 1
ATOM 600 C C . VAL A 1 77 ? 17.514 -11.670 -17.799 1.00 83.69 77 VAL A C 1
ATOM 602 O O . VAL A 1 77 ? 18.162 -12.190 -18.702 1.00 83.69 77 VAL A O 1
ATOM 605 N N . ASN A 1 78 ? 16.228 -11.988 -17.577 1.00 82.44 78 ASN A N 1
ATOM 606 C CA . ASN A 1 78 ? 15.584 -13.190 -18.145 1.00 82.44 78 ASN A CA 1
ATOM 607 C C . ASN A 1 78 ? 14.427 -12.953 -19.151 1.00 82.44 78 ASN A C 1
ATOM 609 O O . ASN A 1 78 ? 13.927 -13.918 -19.726 1.00 82.44 78 ASN A O 1
ATOM 613 N N . GLY A 1 79 ? 13.972 -11.713 -19.382 1.00 66.06 79 GLY A N 1
ATOM 614 C CA . GLY A 1 79 ? 13.127 -11.361 -20.540 1.00 66.06 79 GLY A CA 1
ATOM 615 C C . GLY A 1 79 ? 11.592 -11.396 -20.381 1.00 66.06 79 GLY A C 1
ATOM 616 O O . GLY A 1 79 ? 10.904 -11.912 -21.260 1.00 66.06 79 GLY A O 1
ATOM 617 N N . LYS A 1 80 ? 11.010 -10.809 -19.318 1.00 69.75 80 LYS A N 1
ATOM 618 C CA . LYS A 1 80 ? 9.542 -10.578 -19.194 1.00 69.75 80 LYS A CA 1
ATOM 619 C C . LYS A 1 80 ? 9.207 -9.252 -18.494 1.00 69.75 80 LYS A C 1
ATOM 621 O O . LYS A 1 80 ? 9.076 -9.214 -17.278 1.00 69.75 80 LYS A O 1
ATOM 626 N N . THR A 1 81 ? 9.047 -8.160 -19.239 1.00 75.69 81 THR A N 1
ATOM 627 C CA . THR A 1 81 ? 9.183 -6.795 -18.679 1.00 75.69 81 THR A CA 1
ATOM 628 C C . THR A 1 81 ? 7.898 -5.967 -18.564 1.00 75.69 81 THR A C 1
ATOM 630 O O . THR A 1 81 ? 7.809 -5.133 -17.665 1.00 75.69 81 THR A O 1
ATOM 633 N N . ALA A 1 82 ? 6.885 -6.179 -19.412 1.00 78.88 82 ALA A N 1
ATOM 634 C CA . ALA A 1 82 ? 5.778 -5.218 -19.565 1.00 78.88 82 ALA A CA 1
ATOM 635 C C . ALA A 1 82 ? 5.001 -4.922 -18.261 1.00 78.88 82 ALA A C 1
ATOM 637 O O . ALA A 1 82 ? 4.872 -3.762 -17.868 1.00 78.88 82 ALA A O 1
ATOM 638 N N . MET A 1 83 ? 4.544 -5.954 -17.540 1.00 77.75 83 MET A N 1
ATOM 639 C CA . MET A 1 83 ? 3.810 -5.758 -16.276 1.00 77.75 83 MET A CA 1
ATOM 640 C C . MET A 1 83 ? 4.682 -5.214 -15.135 1.00 77.75 83 MET A C 1
ATOM 642 O O . MET A 1 83 ? 4.180 -4.540 -14.236 1.00 77.75 83 MET A O 1
ATOM 646 N N . LEU A 1 84 ? 5.992 -5.462 -15.173 1.00 83.75 84 LEU A N 1
ATOM 647 C CA . LEU A 1 84 ? 6.924 -5.000 -14.143 1.00 83.75 84 LEU A CA 1
ATOM 648 C C . LEU A 1 84 ? 7.269 -3.517 -14.291 1.00 83.75 84 LEU A C 1
ATOM 650 O O . LEU A 1 84 ? 7.499 -2.846 -13.286 1.00 83.75 84 LEU A O 1
ATOM 654 N N . ILE A 1 85 ? 7.251 -2.987 -15.516 1.00 84.56 85 ILE A N 1
ATOM 655 C CA . ILE A 1 85 ? 7.378 -1.545 -15.767 1.00 84.56 85 ILE A CA 1
ATOM 656 C C . ILE A 1 85 ? 6.159 -0.817 -15.196 1.00 84.56 85 ILE A C 1
ATOM 658 O O . ILE A 1 85 ? 6.314 0.165 -14.475 1.00 84.56 85 ILE A O 1
ATOM 662 N N . TRP A 1 86 ? 4.947 -1.323 -15.449 1.00 88.94 86 TRP A N 1
ATOM 663 C CA . TRP A 1 86 ? 3.725 -0.710 -14.919 1.00 88.94 86 TRP A CA 1
ATOM 664 C C . TRP A 1 86 ? 3.708 -0.683 -13.384 1.00 88.94 86 TRP A C 1
ATOM 666 O O . TRP A 1 86 ? 3.444 0.367 -12.793 1.00 88.94 86 TRP A O 1
ATOM 676 N N . LEU A 1 87 ? 4.057 -1.798 -12.730 1.00 85.38 87 LEU A N 1
ATOM 677 C CA . LEU A 1 87 ? 4.189 -1.843 -11.268 1.00 85.38 87 LEU A CA 1
ATOM 678 C C . LEU A 1 87 ? 5.275 -0.889 -10.757 1.00 85.38 87 LEU A C 1
ATOM 680 O O . LEU A 1 87 ? 5.073 -0.215 -9.750 1.00 85.38 87 LEU A O 1
ATOM 684 N N . GLY A 1 88 ? 6.394 -0.789 -11.473 1.00 89.31 88 GLY A N 1
ATOM 685 C CA . GLY A 1 88 ? 7.471 0.150 -11.178 1.00 89.31 88 GLY A CA 1
ATOM 686 C C . GLY A 1 88 ? 7.018 1.604 -11.153 1.00 89.31 88 GLY A C 1
ATOM 687 O O . GLY A 1 88 ? 7.287 2.330 -10.196 1.00 89.31 88 GLY A O 1
ATOM 688 N N . LYS A 1 89 ? 6.265 2.022 -12.170 1.00 92.31 89 LYS A N 1
ATOM 689 C CA . LYS A 1 89 ? 5.734 3.387 -12.250 1.00 92.31 89 LYS A CA 1
ATOM 690 C C . LYS A 1 89 ? 4.751 3.686 -11.120 1.00 92.31 89 LYS A C 1
ATOM 692 O O . LYS A 1 89 ? 4.879 4.708 -10.457 1.00 92.31 89 LYS A O 1
ATOM 697 N N . ASN A 1 90 ? 3.809 2.775 -10.867 1.00 90.75 90 ASN A N 1
ATOM 698 C CA . ASN A 1 90 ? 2.722 3.009 -9.910 1.00 90.75 90 ASN A CA 1
ATOM 699 C C . ASN A 1 90 ? 3.146 2.879 -8.444 1.00 90.75 90 ASN A C 1
ATOM 701 O O . ASN A 1 90 ? 2.660 3.628 -7.604 1.00 90.75 90 ASN A O 1
ATOM 705 N N . ARG A 1 91 ? 4.013 1.915 -8.117 1.00 92.38 91 ARG A N 1
ATOM 706 C CA . ARG A 1 91 ? 4.398 1.642 -6.724 1.00 92.38 91 ARG A CA 1
ATOM 707 C C . ARG A 1 91 ? 5.763 2.191 -6.348 1.00 92.38 91 ARG A C 1
ATOM 709 O O . ARG A 1 91 ? 5.975 2.546 -5.198 1.00 92.38 91 ARG A O 1
ATOM 716 N N . LEU A 1 92 ? 6.692 2.269 -7.300 1.00 93.94 92 LEU A N 1
ATOM 717 C CA . LEU A 1 92 ? 8.068 2.696 -7.033 1.00 93.94 92 LEU A CA 1
ATOM 718 C C . LEU A 1 92 ? 8.339 4.142 -7.464 1.00 93.94 92 LEU A C 1
ATOM 720 O O . LEU A 1 92 ? 9.479 4.588 -7.346 1.00 93.94 92 LEU A O 1
ATOM 724 N N . ASN A 1 93 ? 7.318 4.854 -7.959 1.00 91.25 93 ASN A N 1
ATOM 725 C CA . ASN A 1 93 ? 7.417 6.208 -8.516 1.00 91.25 93 ASN A CA 1
ATOM 726 C C . ASN A 1 93 ? 8.495 6.334 -9.608 1.00 91.25 93 ASN A C 1
ATOM 728 O O . ASN A 1 93 ? 9.143 7.370 -9.740 1.00 91.25 93 ASN A O 1
ATOM 732 N N . GLN A 1 94 ? 8.723 5.265 -10.376 1.00 92.69 94 GLN A N 1
ATOM 733 C CA . GLN A 1 94 ? 9.655 5.295 -11.502 1.00 92.69 94 GLN A CA 1
ATOM 734 C C . GLN A 1 94 ? 9.043 6.094 -12.658 1.00 92.69 94 GLN A C 1
ATOM 736 O O . GLN A 1 94 ? 7.861 5.945 -12.966 1.00 92.69 94 GLN A O 1
ATOM 741 N N . THR A 1 95 ? 9.845 6.924 -13.318 1.00 90.44 95 THR A N 1
ATOM 742 C CA . THR A 1 95 ? 9.413 7.735 -14.460 1.00 90.44 95 THR A CA 1
ATOM 743 C C . THR A 1 95 ? 10.359 7.549 -15.636 1.00 90.44 95 THR A C 1
ATOM 745 O O . THR A 1 95 ? 11.552 7.298 -15.460 1.00 90.44 95 THR A O 1
ATOM 748 N N . ASP A 1 96 ? 9.816 7.677 -16.846 1.00 88.94 96 ASP A N 1
ATOM 749 C CA . ASP A 1 96 ? 10.638 7.725 -18.050 1.00 88.94 96 ASP A CA 1
ATOM 750 C C . ASP A 1 96 ? 11.129 9.160 -18.239 1.00 88.94 96 ASP A C 1
ATOM 752 O O . ASP A 1 96 ? 10.365 10.116 -18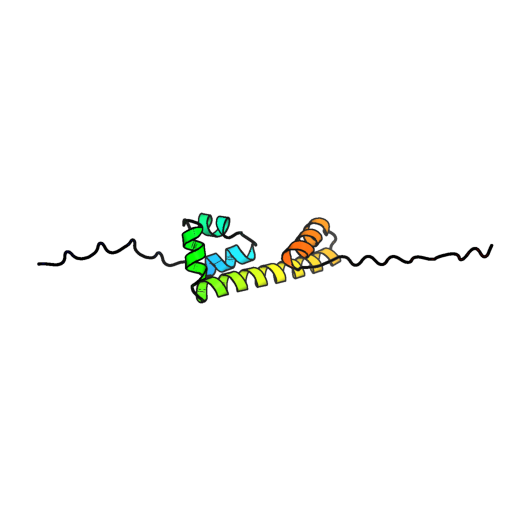.077 1.00 88.94 96 ASP A O 1
ATOM 756 N N . ARG A 1 97 ? 12.397 9.320 -18.611 1.00 87.62 97 ARG A N 1
ATOM 757 C CA . ARG A 1 97 ? 12.944 10.613 -19.016 1.00 87.62 97 ARG A CA 1
ATOM 758 C C . ARG A 1 97 ? 12.930 10.693 -20.538 1.00 87.62 97 ARG A C 1
ATOM 760 O O . ARG A 1 97 ? 13.541 9.858 -21.198 1.00 87.62 97 ARG A O 1
ATOM 767 N N . VAL A 1 98 ? 12.251 11.702 -21.077 1.00 85.69 98 VAL A N 1
ATOM 768 C CA . VAL A 1 98 ? 12.268 12.019 -22.510 1.00 85.69 98 VAL A CA 1
ATOM 769 C C . VAL A 1 98 ? 13.193 13.213 -22.713 1.00 85.69 98 VAL A C 1
ATOM 771 O O . VAL A 1 98 ? 12.975 14.267 -22.119 1.00 85.69 98 VAL A O 1
ATOM 774 N N . GLU A 1 99 ? 14.241 13.046 -23.516 1.00 85.31 99 GLU A N 1
ATOM 775 C CA . GLU A 1 99 ? 15.115 14.144 -23.933 1.00 85.31 99 GLU A CA 1
ATOM 776 C C . GLU A 1 99 ? 14.772 14.543 -25.368 1.00 85.31 99 GLU A C 1
ATOM 778 O O . GLU A 1 99 ? 14.896 13.737 -26.289 1.00 85.31 99 GLU A O 1
ATOM 783 N N . THR A 1 100 ? 14.344 15.790 -25.558 1.00 82.69 100 THR A N 1
ATOM 784 C CA . THR A 1 100 ? 14.045 16.349 -26.880 1.00 82.69 100 THR A CA 1
ATOM 785 C C . THR A 1 100 ? 15.203 17.248 -27.297 1.00 82.69 100 THR A C 1
ATOM 787 O O . THR A 1 100 ? 15.457 18.264 -26.653 1.00 82.69 100 THR A O 1
ATOM 790 N N . LYS A 1 101 ? 15.924 16.880 -28.361 1.00 82.00 101 LYS A N 1
ATOM 791 C CA . LYS A 1 101 ? 16.886 17.778 -29.011 1.00 82.00 101 LYS A CA 1
ATOM 792 C C . LYS A 1 101 ? 16.153 18.575 -30.083 1.00 82.00 101 LYS A C 1
ATOM 794 O O . LYS A 1 101 ? 15.634 17.987 -31.026 1.00 82.00 101 LYS A O 1
ATOM 799 N N . THR A 1 102 ? 16.114 19.892 -29.921 1.00 80.06 102 THR A N 1
ATOM 800 C CA . THR A 1 102 ? 15.607 20.812 -30.941 1.00 80.06 102 THR A CA 1
ATOM 801 C C . THR A 1 102 ? 16.805 21.450 -31.630 1.00 80.06 102 THR A C 1
ATOM 803 O O . THR A 1 102 ? 17.486 22.285 -31.038 1.00 80.06 102 THR A O 1
ATOM 806 N N . GLU A 1 103 ? 17.084 21.033 -32.860 1.00 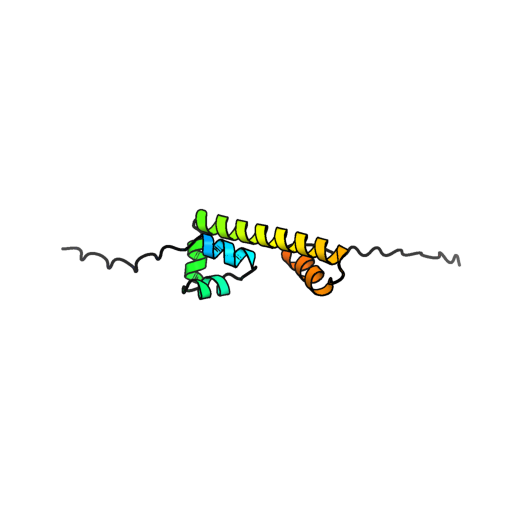79.44 103 GLU A N 1
ATOM 807 C CA . GLU A 1 103 ? 18.040 21.704 -33.741 1.00 79.44 103 GLU A CA 1
ATOM 808 C C . GLU A 1 103 ? 17.265 22.765 -34.528 1.00 79.44 103 GLU A C 1
ATOM 810 O O . GLU A 1 103 ? 16.449 22.441 -35.386 1.00 79.44 103 GLU A O 1
ATOM 815 N N . ASN A 1 104 ? 17.455 24.039 -34.177 1.00 78.81 104 ASN A N 1
ATOM 816 C CA . ASN A 1 104 ? 16.920 25.147 -34.961 1.00 78.81 104 ASN A CA 1
ATOM 817 C C . ASN A 1 104 ? 17.962 25.520 -36.019 1.00 78.81 104 ASN A C 1
ATOM 819 O O . ASN A 1 104 ? 18.998 26.094 -35.679 1.00 78.81 104 ASN A O 1
ATOM 823 N N . GLU A 1 105 ? 17.690 25.213 -37.285 1.00 74.69 105 GLU A N 1
ATOM 824 C CA . GLU A 1 105 ? 18.424 25.812 -38.398 1.00 74.69 105 GLU A CA 1
ATOM 825 C C . GLU A 1 105 ? 17.999 27.279 -38.522 1.00 74.69 105 GLU A C 1
ATOM 827 O O . GLU A 1 105 ? 16.847 27.594 -38.823 1.00 74.69 105 GLU A O 1
ATOM 832 N N . ILE A 1 106 ? 18.929 28.190 -38.235 1.00 76.94 106 ILE A N 1
ATOM 833 C CA . ILE A 1 106 ? 18.753 29.615 -38.506 1.00 76.94 106 ILE A CA 1
ATOM 834 C C . ILE A 1 106 ? 18.927 29.785 -40.015 1.00 76.94 106 ILE A C 1
ATOM 836 O O . ILE A 1 106 ? 20.046 29.770 -40.521 1.00 76.94 106 ILE A O 1
ATOM 840 N N . THR A 1 107 ? 17.825 29.909 -40.750 1.00 68.81 107 THR A N 1
ATOM 841 C CA . THR A 1 107 ? 17.875 30.392 -42.131 1.00 68.81 107 THR A CA 1
ATOM 842 C C . THR A 1 107 ? 17.934 31.914 -42.095 1.00 68.81 107 THR A C 1
ATOM 844 O O . THR A 1 107 ? 16.901 32.572 -41.954 1.00 68.81 107 THR A O 1
ATOM 847 N N . ASP A 1 108 ? 19.144 32.465 -42.188 1.00 65.00 108 ASP A N 1
ATOM 848 C CA . ASP A 1 108 ? 19.346 33.891 -42.454 1.00 65.00 108 ASP A CA 1
ATOM 849 C C . ASP A 1 108 ? 18.668 34.242 -43.790 1.00 65.00 108 ASP A C 1
ATOM 851 O O . ASP A 1 108 ? 18.943 33.618 -44.819 1.00 65.00 108 ASP A O 1
ATOM 855 N N . THR A 1 109 ? 17.737 35.200 -43.754 1.00 63.97 109 THR A N 1
ATOM 856 C CA . THR A 1 109 ? 17.073 35.788 -44.932 1.00 63.97 109 THR A CA 1
ATOM 857 C C . THR A 1 109 ? 17.481 37.243 -45.066 1.00 63.97 109 THR A C 1
ATOM 859 O O . THR A 1 109 ? 17.540 37.921 -44.015 1.00 63.97 109 THR A O 1
#